Protein AF-A0NFJ3-F1 (afdb_monomer_lite)

InterPro domains:
  IPR001965 Zinc finger, PHD-type [SM00249] (7-51)
  IPR011011 Zinc finger, FYVE/PHD-type [SSF57903] (3-55)
  IPR013083 Zinc finger, RING/FYVE/PHD-type [G3DSA:3.30.40.10] (1-61)
  IPR019786 Zinc finger, PHD-type, conserved site [PS01359] (8-50)
  IPR019787 Zinc finger, PHD-finger [PF00628] (8-50)
  IPR019787 Zinc finger, PHD-finger [PS50016] (5-53)

Secondary structure (DSSP, 8-state):
------BBTTT--B-SS-PEEPTTT--EE-HHHHT--GGGGGS----HHHHHHHTTS-S-----------------TTHHHHHHHHHHHHHHHHHHHHHHT----PPP------TT------

Radius of gyration: 33.55 Å; chains: 1; bounding box: 53×60×83 Å

Sequence (122 aa):
MAPNDIICVICAAPGEEDCVLCDECREAYHPKCVGADDSVRSREWFCPKCAARSSQKETGLPTTSFPSGDNPGSSTPTHQRDMMQEIRLLFDQMKARMEKSSESPQTPQVRTRCYACEKTDA

Organism: Anopheles gambiae (NCBI:txid7165)

pLDDT: mean 70.12, std 14.9, range [39.0, 90.75]

Structure (mmCIF, N/CA/C/O backbone):
data_AF-A0NFJ3-F1
#
_entry.id   AF-A0NFJ3-F1
#
loop_
_atom_site.group_PDB
_atom_site.id
_atom_site.type_symbol
_atom_site.label_atom_id
_atom_site.label_alt_id
_atom_site.label_comp_id
_atom_site.label_asym_id
_atom_site.label_entity_id
_atom_site.label_seq_id
_atom_site.pdbx_PDB_ins_code
_atom_site.Cartn_x
_atom_site.Cartn_y
_atom_site.Cartn_z
_atom_site.occupancy
_atom_site.B_iso_or_equiv
_atom_site.auth_seq_id
_atom_site.auth_comp_id
_atom_site.auth_asym_id
_atom_site.auth_atom_id
_atom_site.pdbx_PDB_model_num
ATOM 1 N N . MET A 1 1 ? 20.032 -15.845 12.566 1.00 39.00 1 MET A N 1
ATOM 2 C CA . MET A 1 1 ? 19.019 -14.986 11.920 1.00 39.00 1 MET A CA 1
ATOM 3 C C . MET A 1 1 ? 19.478 -14.734 10.496 1.00 39.00 1 MET A C 1
ATOM 5 O O . MET A 1 1 ? 20.506 -14.091 10.343 1.00 39.00 1 MET A O 1
ATOM 9 N N . ALA A 1 2 ? 18.809 -15.292 9.485 1.00 51.75 2 ALA A N 1
ATOM 10 C CA . ALA A 1 2 ? 19.104 -14.933 8.098 1.00 51.75 2 ALA A CA 1
ATOM 11 C C . ALA A 1 2 ? 18.612 -13.493 7.845 1.00 51.75 2 ALA A C 1
ATOM 13 O O . ALA A 1 2 ? 17.534 -13.151 8.342 1.00 51.75 2 ALA A O 1
ATOM 14 N N . PRO A 1 3 ? 19.396 -12.641 7.165 1.00 55.75 3 PRO A N 1
ATOM 15 C CA . PRO A 1 3 ? 18.956 -11.303 6.798 1.00 55.75 3 PRO A CA 1
ATOM 16 C C . PRO A 1 3 ? 17.734 -11.429 5.882 1.00 55.75 3 PRO A C 1
ATOM 18 O O . PRO A 1 3 ? 17.695 -12.285 5.003 1.00 55.75 3 PRO A O 1
ATOM 21 N N . ASN A 1 4 ? 16.699 -10.630 6.136 1.00 64.44 4 ASN A N 1
ATOM 22 C CA . ASN A 1 4 ? 15.567 -10.527 5.223 1.00 64.44 4 ASN A CA 1
ATOM 23 C C . ASN A 1 4 ? 16.073 -9.845 3.952 1.00 64.44 4 ASN A C 1
ATOM 25 O O . ASN A 1 4 ? 16.115 -8.617 3.899 1.00 64.44 4 ASN A O 1
ATOM 29 N N . ASP A 1 5 ? 16.498 -10.635 2.968 1.00 72.81 5 ASP A N 1
ATOM 30 C CA . ASP A 1 5 ? 16.880 -10.120 1.661 1.00 72.81 5 ASP A CA 1
ATOM 31 C C . ASP A 1 5 ? 15.649 -9.455 1.043 1.00 72.81 5 ASP A C 1
ATOM 33 O O . ASP A 1 5 ? 14.636 -10.091 0.742 1.00 72.81 5 ASP A O 1
ATOM 37 N N . ILE A 1 6 ? 15.708 -8.132 0.923 1.00 81.69 6 ILE A N 1
ATOM 38 C CA . ILE A 1 6 ? 14.658 -7.329 0.310 1.00 81.69 6 ILE A CA 1
ATOM 39 C C . ILE A 1 6 ? 14.735 -7.588 -1.198 1.00 81.69 6 ILE A C 1
ATOM 41 O O . ILE A 1 6 ? 15.541 -6.981 -1.895 1.00 81.69 6 ILE A O 1
ATOM 45 N N . ILE A 1 7 ? 13.934 -8.528 -1.700 1.00 86.94 7 ILE A N 1
ATOM 46 C CA . ILE A 1 7 ? 13.957 -8.956 -3.106 1.00 86.94 7 ILE A CA 1
ATOM 47 C C . ILE A 1 7 ? 12.920 -8.174 -3.907 1.00 86.94 7 ILE A C 1
ATOM 49 O O . ILE A 1 7 ? 11.736 -8.154 -3.566 1.00 86.94 7 ILE A O 1
ATOM 53 N N . CYS A 1 8 ? 13.351 -7.566 -5.012 1.00 88.25 8 CYS A N 1
ATOM 54 C CA . CYS A 1 8 ? 12.442 -6.892 -5.927 1.00 88.25 8 CYS A CA 1
ATOM 55 C C . CYS A 1 8 ? 11.509 -7.908 -6.594 1.00 88.25 8 CYS A C 1
ATOM 57 O O . CYS A 1 8 ? 11.964 -8.804 -7.303 1.00 88.25 8 CYS A O 1
ATOM 59 N N . VAL A 1 9 ? 10.195 -7.735 -6.456 1.00 88.31 9 VAL A N 1
ATOM 60 C CA . VAL A 1 9 ? 9.217 -8.689 -7.014 1.00 88.31 9 VAL A CA 1
ATOM 61 C C . VAL A 1 9 ? 9.117 -8.660 -8.547 1.00 88.31 9 VAL A C 1
ATOM 63 O O . VAL A 1 9 ? 8.501 -9.545 -9.133 1.00 88.31 9 VAL A O 1
ATOM 66 N N . ILE A 1 10 ? 9.700 -7.652 -9.210 1.00 87.44 10 ILE A N 1
ATOM 67 C CA . ILE A 1 10 ? 9.676 -7.519 -10.678 1.00 87.44 10 ILE A CA 1
ATOM 68 C C . ILE A 1 10 ? 10.852 -8.255 -11.323 1.00 87.44 10 ILE A C 1
ATOM 70 O O . ILE A 1 10 ? 10.659 -8.980 -12.293 1.00 87.44 10 ILE A O 1
ATOM 74 N N . CYS A 1 11 ? 12.068 -8.070 -10.804 1.00 89.19 11 CYS A N 1
ATOM 75 C CA . CYS A 1 11 ? 13.272 -8.687 -11.368 1.00 89.19 11 CYS A CA 1
ATOM 76 C C . CYS A 1 11 ? 13.791 -9.887 -10.565 1.00 89.19 11 CYS A C 1
ATOM 78 O O . CYS A 1 11 ? 14.768 -10.499 -10.984 1.00 89.19 11 CYS A O 1
ATOM 80 N N . ALA A 1 12 ? 13.168 -10.209 -9.426 1.00 86.81 12 ALA A N 1
ATOM 81 C CA . ALA A 1 12 ? 13.584 -11.258 -8.491 1.00 86.81 12 ALA A CA 1
ATOM 82 C C . ALA A 1 12 ? 15.047 -11.142 -8.017 1.00 86.81 12 ALA A C 1
ATOM 84 O O . ALA A 1 12 ? 15.618 -12.107 -7.513 1.00 86.81 12 ALA A O 1
ATOM 85 N N . ALA A 1 13 ? 15.650 -9.960 -8.164 1.00 82.56 13 ALA A N 1
ATOM 86 C CA . ALA A 1 13 ? 16.995 -9.671 -7.697 1.00 82.56 13 ALA A CA 1
ATOM 87 C C . ALA A 1 13 ? 16.942 -9.054 -6.290 1.00 82.56 13 ALA A C 1
ATOM 89 O O . ALA A 1 13 ? 16.009 -8.289 -6.000 1.00 82.56 13 ALA A O 1
ATOM 90 N N . PRO A 1 14 ? 17.917 -9.366 -5.419 1.00 80.38 14 PRO A N 1
ATOM 91 C CA . PRO A 1 14 ? 18.066 -8.677 -4.145 1.00 80.38 14 PRO A CA 1
ATOM 92 C C . PRO A 1 14 ? 18.289 -7.179 -4.385 1.00 80.38 14 PRO A C 1
ATOM 94 O O . PRO A 1 14 ? 18.935 -6.779 -5.353 1.00 80.38 14 PRO A O 1
ATOM 97 N N . GLY A 1 15 ? 17.704 -6.354 -3.521 1.00 68.12 15 GLY A N 1
ATOM 98 C CA . GLY A 1 15 ? 17.869 -4.910 -3.548 1.00 68.12 15 GLY A CA 1
ATOM 99 C C . GLY A 1 15 ? 19.283 -4.539 -3.146 1.00 68.12 15 GLY A C 1
ATOM 100 O O . GLY A 1 15 ? 19.641 -4.702 -1.985 1.00 68.12 15 GLY A O 1
ATOM 101 N N . GLU A 1 16 ? 20.071 -4.051 -4.101 1.00 65.00 16 GLU A N 1
ATOM 102 C CA . GLU A 1 16 ? 21.477 -3.726 -3.850 1.00 65.00 16 GLU A CA 1
ATOM 103 C C . GLU A 1 16 ? 21.642 -2.492 -2.951 1.00 65.00 16 GLU A C 1
ATOM 105 O O . GLU A 1 16 ? 22.602 -2.469 -2.196 1.00 65.00 16 GLU A O 1
ATOM 110 N N . GLU A 1 17 ? 20.704 -1.525 -2.947 1.00 65.19 17 GLU A N 1
ATOM 111 C CA . GLU A 1 17 ? 20.729 -0.389 -1.992 1.00 65.19 17 GLU A CA 1
ATOM 112 C C . GLU A 1 17 ? 19.462 0.500 -1.977 1.00 65.19 17 GLU A C 1
ATOM 114 O O . GLU A 1 17 ? 19.234 1.214 -1.006 1.00 65.19 17 GLU A O 1
ATOM 119 N N . ASP A 1 18 ? 18.584 0.432 -2.990 1.00 76.19 18 ASP A N 1
ATOM 120 C CA . ASP A 1 18 ? 17.531 1.451 -3.189 1.00 76.19 18 ASP A CA 1
ATOM 121 C C . ASP A 1 18 ? 16.122 0.904 -3.482 1.00 76.19 18 ASP A C 1
ATOM 123 O O . ASP A 1 18 ? 15.341 1.504 -4.220 1.00 76.19 18 ASP A O 1
ATOM 127 N N . CYS A 1 19 ? 15.754 -0.248 -2.920 1.00 85.56 19 CYS A N 1
ATOM 128 C CA . CYS A 1 19 ? 14.380 -0.742 -3.042 1.00 85.56 19 CYS A CA 1
ATOM 129 C C . CYS A 1 19 ? 13.391 0.129 -2.253 1.00 85.56 19 CYS A C 1
ATOM 131 O O . CYS A 1 19 ? 13.591 0.408 -1.072 1.00 85.56 19 CYS A O 1
ATOM 133 N N . VAL A 1 20 ? 12.273 0.483 -2.885 1.00 87.38 20 VAL A N 1
ATOM 134 C CA . VAL A 1 20 ? 11.123 1.109 -2.226 1.00 87.38 20 VAL A CA 1
ATOM 135 C C . VAL A 1 20 ? 10.129 0.033 -1.799 1.00 87.38 20 VAL A C 1
ATOM 137 O O . VAL A 1 20 ? 9.871 -0.924 -2.536 1.00 87.38 20 VAL A O 1
ATOM 140 N N . LEU A 1 21 ? 9.590 0.174 -0.589 1.00 88.81 21 LEU A N 1
ATOM 141 C CA . LEU A 1 21 ? 8.572 -0.720 -0.044 1.00 88.81 21 LEU A CA 1
ATOM 142 C C . LEU A 1 21 ? 7.198 -0.087 -0.210 1.00 88.81 21 LEU A C 1
ATOM 144 O O . LEU A 1 21 ? 7.030 1.105 0.021 1.00 88.81 21 LEU A O 1
ATOM 148 N N . CYS A 1 22 ? 6.208 -0.892 -0.579 1.00 90.00 22 CYS A N 1
ATOM 149 C CA . CYS A 1 22 ? 4.828 -0.427 -0.592 1.00 90.00 22 CYS A CA 1
ATOM 150 C C . CYS A 1 22 ? 4.243 -0.382 0.828 1.00 90.00 22 CYS A C 1
ATOM 152 O O . CYS A 1 22 ? 4.319 -1.375 1.550 1.00 90.00 22 CYS A O 1
ATOM 154 N N . ASP A 1 23 ? 3.573 0.712 1.195 1.00 89.88 23 ASP A N 1
ATOM 155 C CA . ASP A 1 23 ? 2.942 0.865 2.516 1.00 89.88 23 ASP A CA 1
ATOM 156 C C . ASP A 1 23 ? 1.769 -0.107 2.771 1.00 89.88 23 ASP A C 1
ATOM 158 O O . ASP A 1 23 ? 1.472 -0.443 3.917 1.00 89.88 23 ASP A O 1
ATOM 162 N N . GLU A 1 24 ? 1.120 -0.612 1.716 1.00 89.31 24 GLU A N 1
ATOM 163 C CA . GLU A 1 24 ? -0.026 -1.527 1.827 1.00 89.31 24 GLU A CA 1
ATOM 164 C C . GLU A 1 24 ? 0.405 -3.002 1.856 1.00 89.31 24 GLU A C 1
ATOM 166 O O . GLU A 1 24 ? 0.057 -3.735 2.780 1.00 89.31 24 GLU A O 1
ATOM 171 N N . CYS A 1 25 ? 1.164 -3.459 0.851 1.00 90.75 25 CYS A N 1
ATOM 172 C CA . CYS A 1 25 ? 1.546 -4.872 0.729 1.00 90.75 25 CYS A CA 1
ATOM 173 C C . CYS A 1 25 ? 2.944 -5.200 1.267 1.00 90.75 25 CYS A C 1
ATOM 175 O O . CYS A 1 25 ? 3.290 -6.377 1.345 1.00 90.75 25 CYS A O 1
ATOM 177 N N . ARG A 1 26 ? 3.749 -4.190 1.634 1.00 88.25 26 ARG A N 1
ATOM 178 C CA . ARG A 1 26 ? 5.132 -4.331 2.135 1.00 88.25 26 ARG A CA 1
ATOM 179 C C . ARG A 1 26 ? 6.086 -5.081 1.199 1.00 88.25 26 ARG A C 1
ATOM 181 O O . ARG A 1 26 ? 7.153 -5.515 1.621 1.00 88.25 26 ARG A O 1
ATOM 188 N N . GLU A 1 27 ? 5.723 -5.213 -0.072 1.00 89.94 27 GLU A N 1
ATOM 189 C CA . GLU A 1 27 ? 6.588 -5.775 -1.107 1.00 89.94 27 GLU A CA 1
ATOM 190 C C . GLU A 1 27 ? 7.641 -4.754 -1.549 1.00 89.94 27 GLU A C 1
ATOM 192 O O . GLU A 1 27 ? 7.391 -3.544 -1.540 1.00 89.94 27 GLU A O 1
ATOM 197 N N . ALA A 1 28 ? 8.795 -5.261 -1.981 1.00 89.38 28 ALA A N 1
ATOM 198 C CA . ALA A 1 28 ? 9.919 -4.455 -2.421 1.00 89.38 28 ALA A CA 1
ATOM 199 C C . ALA A 1 28 ? 9.996 -4.321 -3.937 1.00 89.38 28 ALA A C 1
ATOM 201 O O . ALA A 1 28 ? 9.786 -5.279 -4.688 1.00 89.38 28 ALA A O 1
ATOM 20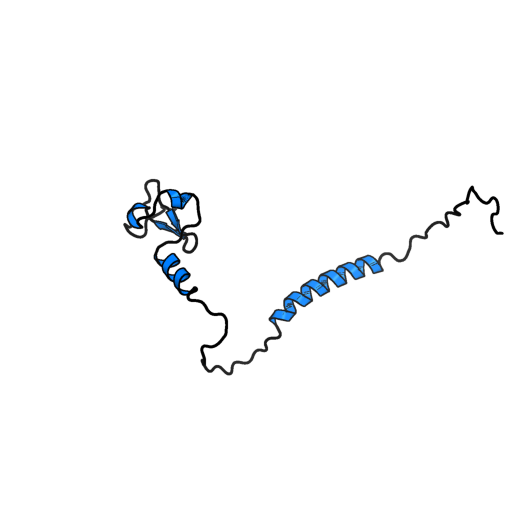2 N N . TYR A 1 29 ? 10.345 -3.119 -4.377 1.00 89.56 29 TYR A N 1
ATOM 203 C CA . TYR A 1 29 ? 10.419 -2.764 -5.781 1.00 89.56 29 TYR A CA 1
ATOM 204 C C . TYR A 1 29 ? 11.617 -1.858 -6.030 1.00 89.56 29 TYR A C 1
ATOM 206 O O . TYR A 1 29 ? 11.841 -0.895 -5.303 1.00 89.56 29 TYR A O 1
ATOM 214 N N . HIS A 1 30 ? 12.360 -2.107 -7.105 1.00 89.38 30 HIS A N 1
ATOM 215 C CA . HIS A 1 30 ? 13.326 -1.119 -7.570 1.00 89.38 30 HIS A CA 1
ATOM 216 C C . HIS A 1 30 ? 12.589 0.079 -8.182 1.00 89.38 30 HIS A C 1
ATOM 218 O O . HIS A 1 30 ? 11.723 -0.148 -9.032 1.00 89.38 30 HIS A O 1
ATOM 224 N N . PRO A 1 31 ? 12.984 1.329 -7.877 1.00 86.50 31 PRO A N 1
ATOM 225 C CA . PRO A 1 31 ? 12.423 2.534 -8.485 1.00 86.50 31 PRO A CA 1
ATOM 226 C C . PRO A 1 31 ? 1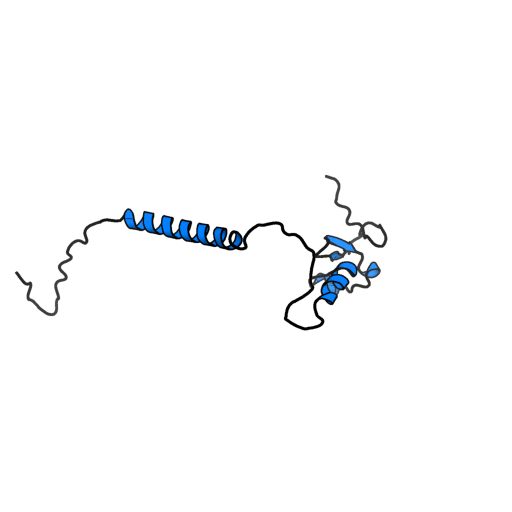2.422 2.455 -10.015 1.00 86.50 31 PRO A C 1
ATOM 228 O O . PRO A 1 31 ? 11.414 2.725 -10.659 1.00 86.50 31 PRO A O 1
ATOM 231 N N . LYS A 1 32 ? 13.505 1.924 -10.599 1.00 86.00 32 LYS A N 1
ATOM 232 C CA . LYS A 1 32 ? 13.633 1.676 -12.045 1.00 86.00 32 LYS A CA 1
ATOM 233 C C . LYS A 1 32 ? 12.642 0.641 -12.586 1.00 86.00 32 LYS A C 1
ATOM 235 O O . LYS A 1 32 ? 12.201 0.765 -13.721 1.00 86.00 32 LYS A O 1
ATOM 240 N N . CYS A 1 33 ? 12.296 -0.380 -11.801 1.00 88.00 33 CYS A N 1
ATOM 241 C CA . CYS A 1 33 ? 11.354 -1.420 -12.220 1.00 88.00 33 CYS A CA 1
ATOM 242 C C . CYS A 1 33 ? 9.899 -0.936 -12.193 1.00 88.00 33 CYS A C 1
ATOM 244 O O . CYS A 1 33 ? 9.092 -1.421 -12.979 1.00 88.00 33 CYS A O 1
ATOM 246 N N . VAL A 1 34 ? 9.562 -0.004 -11.297 1.00 86.88 34 VAL A N 1
ATOM 247 C CA . VAL A 1 34 ? 8.209 0.574 -11.188 1.00 86.88 34 VAL A CA 1
ATOM 248 C C . VAL A 1 34 ? 8.069 1.949 -11.844 1.00 86.88 34 VAL A C 1
ATOM 250 O O . VAL A 1 34 ? 6.970 2.493 -11.854 1.00 86.88 34 VAL A O 1
ATOM 253 N N . GLY A 1 35 ? 9.152 2.512 -12.390 1.00 84.94 35 GLY A N 1
ATOM 254 C CA . GLY A 1 35 ? 9.168 3.876 -12.925 1.00 84.94 35 GLY A CA 1
ATOM 255 C C . GLY A 1 35 ? 8.903 4.939 -11.855 1.00 84.94 35 GLY A C 1
ATOM 256 O O . GLY A 1 35 ? 8.273 5.949 -12.144 1.00 84.94 35 GLY A O 1
ATOM 257 N N . ALA A 1 36 ? 9.309 4.679 -10.611 1.00 80.50 36 ALA A N 1
ATOM 258 C CA . ALA A 1 36 ? 9.158 5.610 -9.502 1.00 80.50 36 ALA A CA 1
ATOM 259 C C . ALA A 1 36 ? 10.365 6.552 -9.418 1.00 80.50 36 ALA A C 1
ATOM 261 O O . ALA A 1 36 ? 11.510 6.113 -9.532 1.00 80.50 36 ALA A O 1
ATOM 262 N N . ASP A 1 37 ? 10.092 7.830 -9.166 1.00 78.25 37 ASP A N 1
ATOM 263 C CA . ASP A 1 37 ? 11.114 8.849 -8.924 1.00 78.25 37 ASP A CA 1
ATOM 264 C C . ASP A 1 37 ? 11.609 8.814 -7.470 1.00 78.25 37 ASP A C 1
ATOM 266 O O . ASP A 1 37 ? 10.883 8.405 -6.563 1.00 78.25 37 ASP A O 1
ATOM 270 N N . ASP A 1 38 ? 12.809 9.341 -7.208 1.00 72.94 38 ASP A N 1
ATOM 271 C CA . ASP A 1 38 ? 13.405 9.393 -5.861 1.00 72.94 38 ASP A CA 1
ATOM 272 C C . ASP A 1 38 ? 12.549 10.146 -4.823 1.00 72.94 38 ASP A C 1
ATOM 274 O O . ASP A 1 38 ? 12.667 9.897 -3.619 1.00 72.94 38 ASP A O 1
ATOM 278 N N . SER A 1 39 ? 11.636 11.018 -5.271 1.00 72.25 39 SER A N 1
ATOM 279 C CA . SER A 1 39 ? 10.657 11.717 -4.423 1.00 72.25 39 SER A CA 1
ATOM 280 C C . SER A 1 39 ? 9.674 10.782 -3.711 1.00 72.25 39 SER A C 1
ATOM 282 O O . SER A 1 39 ? 9.002 11.203 -2.769 1.00 72.25 39 SER A O 1
ATOM 284 N N . VAL A 1 40 ? 9.591 9.517 -4.127 1.00 75.19 40 VAL A N 1
ATOM 285 C CA . VAL A 1 40 ? 8.809 8.482 -3.447 1.00 75.19 40 VAL A CA 1
ATOM 286 C C . VAL A 1 40 ? 9.297 8.225 -2.024 1.00 75.19 40 VAL A C 1
ATOM 288 O O . VAL A 1 40 ? 8.476 7.939 -1.166 1.00 75.19 40 VAL A O 1
ATOM 291 N N . ARG A 1 41 ? 10.586 8.413 -1.716 1.00 70.81 41 ARG A N 1
ATOM 292 C CA . ARG A 1 41 ? 11.095 8.203 -0.346 1.00 70.81 41 ARG A CA 1
ATOM 293 C C . ARG A 1 41 ? 10.600 9.247 0.664 1.00 70.81 41 ARG A C 1
ATOM 295 O O . ARG A 1 41 ? 10.741 9.045 1.865 1.00 70.81 41 ARG A O 1
ATOM 302 N N . SER A 1 42 ? 10.056 10.373 0.199 1.00 75.38 42 SER A N 1
ATOM 303 C CA . SER A 1 42 ? 9.591 11.473 1.056 1.00 75.38 42 SER A CA 1
ATOM 304 C C . SER A 1 42 ? 8.105 11.395 1.411 1.00 75.38 42 SER A C 1
ATOM 306 O O . SER A 1 42 ? 7.628 12.234 2.173 1.00 75.38 42 SER A O 1
ATOM 308 N N . ARG A 1 43 ? 7.358 10.439 0.846 1.00 82.06 43 ARG A N 1
ATOM 309 C CA . ARG A 1 43 ? 5.914 10.297 1.055 1.00 82.06 43 ARG A CA 1
ATOM 310 C C . ARG A 1 43 ? 5.489 8.832 1.046 1.00 82.06 43 ARG A C 1
ATOM 312 O O . ARG A 1 43 ? 6.263 7.958 0.685 1.00 82.06 43 ARG A O 1
ATOM 319 N N . GLU A 1 44 ? 4.232 8.599 1.387 1.00 87.75 44 GLU A N 1
ATOM 320 C CA . GLU A 1 44 ? 3.583 7.297 1.239 1.00 87.75 44 GLU A CA 1
ATOM 321 C C . GLU A 1 44 ? 3.629 6.848 -0.227 1.00 87.75 44 GLU A C 1
ATOM 323 O O . GLU A 1 44 ? 3.324 7.626 -1.148 1.00 87.75 44 GLU A O 1
ATOM 328 N N . TRP A 1 45 ? 4.005 5.591 -0.451 1.00 89.06 45 TRP A N 1
ATOM 329 C CA . TRP A 1 45 ? 4.084 5.029 -1.790 1.00 89.06 45 TRP A CA 1
ATOM 330 C C . TRP A 1 45 ? 3.381 3.689 -1.908 1.00 89.06 45 TRP A C 1
ATOM 332 O O . TRP A 1 45 ? 3.556 2.745 -1.134 1.00 89.06 45 TRP A O 1
ATOM 342 N N . PHE A 1 46 ? 2.591 3.602 -2.971 1.00 90.44 46 PHE A N 1
ATOM 343 C CA . PHE A 1 46 ? 1.793 2.442 -3.300 1.00 90.44 46 PHE A CA 1
ATOM 344 C C . PHE A 1 46 ? 2.298 1.849 -4.607 1.00 90.44 46 PHE A C 1
ATOM 346 O O . PHE A 1 46 ? 2.472 2.563 -5.598 1.00 90.44 46 PHE A O 1
ATOM 353 N N . CYS A 1 47 ? 2.505 0.532 -4.629 1.00 89.94 47 CYS A N 1
ATOM 354 C CA . CYS A 1 47 ? 2.870 -0.155 -5.859 1.00 89.94 47 CYS A CA 1
ATOM 355 C C . CYS A 1 47 ? 1.732 -0.039 -6.895 1.00 89.94 47 CYS A C 1
ATOM 357 O O . CYS A 1 47 ? 0.579 0.201 -6.521 1.00 89.94 47 CYS A O 1
ATOM 359 N N . PRO A 1 48 ? 1.992 -0.268 -8.195 1.00 86.56 48 PRO A N 1
ATOM 360 C CA . PRO A 1 48 ? 0.976 -0.126 -9.243 1.00 86.56 48 PRO A CA 1
ATOM 361 C C . PRO A 1 48 ? -0.296 -0.949 -8.989 1.00 86.56 48 PRO A C 1
ATOM 363 O O . PRO A 1 48 ? -1.395 -0.522 -9.333 1.00 86.56 48 PRO A O 1
ATOM 366 N N . LYS A 1 49 ? -0.164 -2.113 -8.334 1.00 88.88 49 LYS A N 1
ATOM 367 C CA . LYS A 1 49 ? -1.300 -2.968 -7.953 1.00 88.88 49 LYS A CA 1
ATOM 368 C C . LYS A 1 49 ? -2.165 -2.321 -6.867 1.00 88.88 49 LYS A C 1
ATOM 370 O O . LYS A 1 49 ? -3.386 -2.404 -6.938 1.00 88.88 49 LYS A O 1
ATOM 375 N N . CYS A 1 50 ? -1.529 -1.720 -5.866 1.00 90.31 50 CYS A N 1
ATOM 376 C CA . CYS A 1 50 ? -2.166 -1.013 -4.756 1.00 90.31 50 CYS A CA 1
ATOM 377 C C . CYS A 1 50 ? -2.814 0.2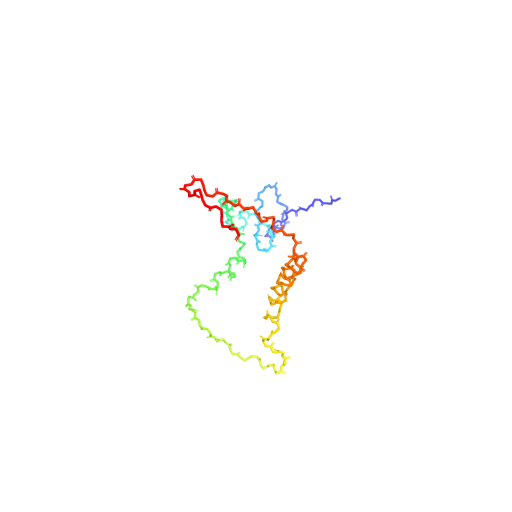94 -5.228 1.00 90.31 50 CYS A C 1
ATOM 379 O O . CYS A 1 50 ? -4.000 0.521 -5.002 1.00 90.31 50 CYS A O 1
ATOM 381 N N . ALA A 1 51 ? -2.076 1.097 -5.999 1.00 86.94 51 ALA A N 1
ATOM 382 C CA . ALA A 1 51 ? -2.574 2.341 -6.579 1.00 86.94 51 ALA A CA 1
ATOM 383 C C . ALA A 1 51 ? -3.807 2.108 -7.475 1.00 86.94 51 ALA A C 1
ATOM 385 O O . ALA A 1 51 ? -4.807 2.815 -7.353 1.00 86.94 51 ALA A O 1
ATOM 386 N N . ALA A 1 52 ? -3.788 1.057 -8.307 1.00 85.81 52 ALA A N 1
ATOM 387 C CA . ALA A 1 52 ? -4.920 0.699 -9.161 1.00 85.81 52 ALA A CA 1
ATOM 388 C C . ALA A 1 52 ? -6.167 0.232 -8.391 1.00 85.81 52 ALA A C 1
ATOM 390 O O . ALA A 1 52 ? -7.257 0.272 -8.958 1.00 85.81 52 ALA A O 1
ATOM 391 N N . ARG A 1 53 ? -6.039 -0.221 -7.134 1.00 81.81 53 ARG A N 1
ATOM 392 C CA . ARG A 1 53 ? -7.187 -0.532 -6.262 1.00 81.81 53 ARG A CA 1
ATOM 393 C C . ARG A 1 53 ? -7.775 0.729 -5.637 1.00 81.81 53 ARG A C 1
ATOM 395 O O . ARG A 1 53 ? -8.996 0.838 -5.543 1.00 81.81 53 ARG A O 1
ATOM 402 N N . SER A 1 54 ? -6.925 1.679 -5.252 1.00 70.56 54 SER A N 1
ATOM 403 C CA . SER A 1 54 ? -7.353 2.937 -4.632 1.00 70.56 54 SER A CA 1
ATOM 404 C C . SER A 1 54 ? -8.099 3.852 -5.607 1.00 70.56 54 SER A C 1
ATOM 406 O O . SER A 1 54 ? -9.162 4.356 -5.254 1.00 70.56 54 SER A O 1
ATOM 408 N N . SER A 1 55 ? -7.652 3.962 -6.866 1.00 64.62 55 SER A N 1
ATOM 409 C CA . SER A 1 55 ? -8.310 4.823 -7.870 1.00 64.62 55 SER A CA 1
ATOM 410 C C . SER A 1 55 ? -9.720 4.385 -8.296 1.00 64.62 55 SER A C 1
ATOM 412 O O . SER A 1 55 ? -10.380 5.104 -9.040 1.00 64.62 55 SER A O 1
ATOM 414 N N . GLN A 1 56 ? -10.226 3.230 -7.848 1.00 58.28 56 GLN A N 1
ATOM 415 C CA . GLN A 1 56 ? -11.573 2.759 -8.224 1.00 58.28 56 GLN A CA 1
ATOM 416 C C . GLN A 1 56 ? -12.669 3.204 -7.251 1.00 58.28 56 GLN A C 1
ATOM 418 O O . GLN A 1 56 ? -13.816 2.779 -7.381 1.00 58.28 56 GLN A O 1
ATOM 423 N N . LYS A 1 57 ? -12.344 4.043 -6.260 1.00 53.56 57 LYS A N 1
ATOM 424 C CA . LYS A 1 57 ? -13.311 4.509 -5.252 1.00 53.56 57 LYS A CA 1
ATOM 425 C C . LYS A 1 57 ? -13.745 5.964 -5.402 1.00 53.56 57 LYS A C 1
ATOM 427 O O . LYS A 1 57 ? -14.605 6.409 -4.649 1.00 53.56 57 LYS A O 1
ATOM 432 N N . GLU A 1 58 ? -13.235 6.677 -6.399 1.00 57.56 58 GLU A N 1
ATOM 433 C CA . GLU A 1 58 ? -13.476 8.113 -6.570 1.00 57.56 58 GLU A CA 1
ATOM 434 C C . GLU A 1 58 ? -13.984 8.471 -7.972 1.00 57.56 58 GLU A C 1
ATOM 436 O O . GLU A 1 58 ? -13.541 9.416 -8.610 1.00 57.56 58 GLU A O 1
ATOM 441 N N . THR A 1 59 ? -14.987 7.734 -8.451 1.00 48.09 59 THR A N 1
ATOM 442 C CA . THR A 1 59 ? -16.009 8.344 -9.315 1.00 48.09 59 THR A CA 1
ATOM 443 C C . THR A 1 59 ? -17.192 8.656 -8.409 1.00 48.09 59 THR A C 1
ATOM 445 O O . THR A 1 59 ? -17.790 7.753 -7.829 1.00 48.09 59 THR A O 1
ATOM 448 N N . GLY A 1 60 ? -17.436 9.944 -8.176 1.00 54.28 60 GLY A N 1
ATOM 449 C CA . GLY A 1 60 ? -18.338 10.410 -7.130 1.00 54.28 60 GLY A CA 1
ATOM 450 C C . GLY A 1 60 ? -19.773 9.893 -7.254 1.00 54.28 60 GLY A C 1
ATOM 451 O O . GLY A 1 60 ? -20.380 9.995 -8.312 1.00 54.28 60 GLY A O 1
ATOM 452 N N . LEU A 1 61 ? -20.319 9.408 -6.138 1.00 50.28 61 LEU A N 1
ATOM 453 C CA . LEU A 1 61 ? -21.593 9.845 -5.552 1.00 50.28 61 LEU A CA 1
ATOM 454 C C . LEU A 1 61 ? -21.761 9.182 -4.165 1.00 50.28 61 LEU A C 1
ATOM 456 O O . LEU A 1 61 ? -21.445 8.000 -4.016 1.00 50.28 61 LEU A O 1
ATOM 460 N N . PRO A 1 62 ? -22.283 9.889 -3.145 1.00 64.31 62 PRO A N 1
ATOM 461 C CA . PRO A 1 62 ? -22.863 9.239 -1.979 1.00 64.31 62 PRO A CA 1
ATOM 462 C C . PRO A 1 62 ? -24.208 8.614 -2.379 1.00 64.31 62 PRO A C 1
ATOM 464 O O . PRO A 1 62 ? -24.901 9.169 -3.230 1.00 64.31 62 PRO A O 1
ATOM 467 N N . THR A 1 63 ? -24.614 7.548 -1.682 1.00 43.56 63 THR A N 1
ATOM 468 C CA . THR A 1 63 ? -25.965 6.929 -1.674 1.00 43.56 63 THR A CA 1
ATOM 469 C C . THR A 1 63 ? -26.047 5.557 -2.349 1.00 43.56 63 THR A C 1
ATOM 471 O O . THR A 1 63 ? -26.128 5.427 -3.560 1.00 43.56 63 THR A O 1
ATOM 474 N N . THR A 1 64 ? -26.042 4.553 -1.467 1.00 65.19 64 THR A N 1
ATOM 475 C CA . THR A 1 64 ? -26.847 3.319 -1.435 1.00 65.19 64 THR A CA 1
ATOM 476 C C . THR A 1 64 ? -27.084 2.503 -2.709 1.00 65.19 64 THR A C 1
ATOM 478 O O . THR A 1 64 ? -27.558 3.002 -3.720 1.00 65.19 64 THR A O 1
ATOM 481 N N . SER A 1 65 ? -27.002 1.186 -2.492 1.00 65.62 65 SER A N 1
ATOM 482 C CA . SER A 1 65 ? -27.555 0.060 -3.258 1.00 65.62 65 SER A CA 1
ATOM 483 C C . SER A 1 65 ? -26.656 -0.574 -4.325 1.00 65.62 65 SER A C 1
ATOM 485 O O . SER A 1 65 ? -26.534 -0.099 -5.444 1.00 65.62 65 SER A O 1
ATOM 487 N N . PHE A 1 66 ? -26.125 -1.751 -3.972 1.00 48.16 66 PHE A N 1
ATOM 488 C CA . PHE A 1 66 ? -26.231 -2.925 -4.837 1.00 48.16 66 PHE A CA 1
ATOM 489 C C . PHE A 1 66 ? -26.885 -4.080 -4.059 1.00 48.16 66 PHE A C 1
ATOM 491 O O . PHE A 1 66 ? -26.746 -4.130 -2.832 1.00 48.16 66 PHE A O 1
ATOM 498 N N . PRO A 1 67 ? -27.650 -4.947 -4.748 1.00 58.94 67 PRO A N 1
ATOM 499 C CA . PRO A 1 67 ? -28.695 -5.777 -4.170 1.00 58.94 67 PRO A CA 1
ATOM 500 C C . PRO A 1 67 ? -28.304 -7.259 -4.045 1.00 58.94 67 PRO A C 1
ATOM 502 O O . PRO A 1 67 ? -27.411 -7.750 -4.725 1.00 58.94 67 PRO A O 1
ATOM 505 N N . SER A 1 68 ? -29.056 -7.940 -3.178 1.00 54.81 68 SER A N 1
ATOM 506 C CA . SER A 1 68 ? -29.365 -9.375 -3.144 1.00 54.81 68 SER A CA 1
ATOM 507 C C . SER A 1 68 ? -28.222 -10.380 -3.310 1.00 54.81 68 SER A C 1
ATOM 509 O O . SER A 1 68 ? -27.977 -10.919 -4.386 1.00 54.81 68 SER A O 1
ATOM 511 N N . GLY A 1 69 ? -27.640 -10.753 -2.172 1.00 48.84 69 GLY A N 1
ATOM 512 C CA . GLY A 1 69 ? -27.355 -12.156 -1.890 1.00 48.84 69 GLY A CA 1
ATOM 513 C C . GLY A 1 69 ? -28.290 -12.614 -0.774 1.00 48.84 69 GLY A C 1
ATOM 514 O O . GLY A 1 69 ? -28.129 -12.189 0.368 1.00 48.84 69 GLY A O 1
ATOM 515 N N . ASP A 1 70 ? -29.291 -13.426 -1.108 1.00 55.31 70 ASP A N 1
ATOM 516 C CA . ASP A 1 70 ? -30.184 -14.065 -0.146 1.00 55.31 70 ASP A CA 1
ATOM 517 C C . ASP A 1 70 ? -29.383 -14.845 0.909 1.00 55.31 70 ASP A C 1
ATOM 519 O O . ASP A 1 70 ? -28.665 -15.800 0.612 1.00 55.31 70 ASP A O 1
ATOM 523 N N . ASN A 1 71 ? -29.515 -14.428 2.166 1.00 60.41 71 ASN A N 1
ATOM 524 C CA . ASN A 1 71 ? -29.174 -15.232 3.333 1.00 60.41 71 ASN A CA 1
ATOM 525 C C . ASN A 1 71 ? -30.137 -14.858 4.471 1.00 60.41 71 ASN A C 1
ATOM 527 O O . ASN A 1 71 ? -29.959 -13.816 5.106 1.00 60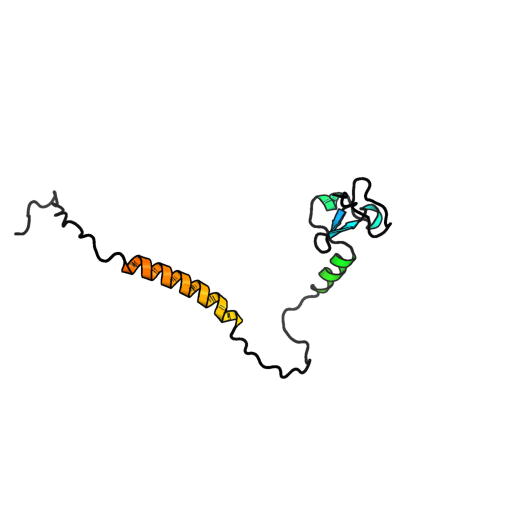.41 71 ASN A O 1
ATOM 531 N N . PRO A 1 72 ? -31.168 -15.669 4.769 1.00 56.91 72 PRO A N 1
ATOM 532 C CA . PRO A 1 72 ? -31.932 -15.521 5.996 1.00 56.91 72 PRO A CA 1
ATOM 533 C C . PRO A 1 72 ? -31.132 -16.186 7.124 1.00 56.91 72 PRO A C 1
ATOM 535 O O . PRO A 1 72 ? -31.395 -17.313 7.529 1.00 56.91 72 PRO A O 1
ATOM 538 N N . GLY A 1 73 ? -30.105 -15.478 7.595 1.00 45.47 73 GLY A N 1
ATOM 539 C CA . GLY A 1 73 ? -29.195 -15.898 8.658 1.00 45.47 73 GLY A CA 1
ATOM 540 C C . GLY A 1 73 ? -29.162 -14.865 9.775 1.00 45.47 73 GLY A C 1
ATOM 541 O O . GLY A 1 73 ? -28.202 -14.123 9.919 1.00 45.47 73 GLY A O 1
ATOM 542 N N . SER A 1 74 ? -30.274 -14.792 10.502 1.00 55.94 74 SER A N 1
ATOM 543 C CA . SER A 1 74 ? -30.475 -14.180 11.818 1.00 55.94 74 SER A CA 1
ATOM 544 C C . SER A 1 74 ? -29.199 -13.783 12.588 1.00 55.94 74 SER A C 1
ATOM 546 O O . SER A 1 74 ? -28.446 -14.650 13.026 1.00 55.94 74 SER A O 1
ATOM 548 N N . SER A 1 75 ? -28.997 -12.480 12.817 1.00 53.88 75 SER A N 1
ATOM 549 C CA . SER A 1 75 ? -28.482 -11.899 14.071 1.00 53.88 75 SER A CA 1
ATOM 550 C C . SER A 1 75 ? -28.641 -10.378 14.023 1.00 53.88 75 SER A C 1
ATOM 552 O O . SER A 1 75 ? -28.256 -9.704 13.074 1.00 53.88 75 SER A O 1
ATOM 554 N N . THR A 1 76 ? -29.304 -9.853 15.037 1.00 47.50 76 THR A N 1
ATOM 555 C CA . THR A 1 76 ? -29.793 -8.483 15.179 1.00 47.50 76 THR A CA 1
ATOM 556 C C . THR A 1 76 ? -28.680 -7.415 15.167 1.00 47.50 76 THR A C 1
ATOM 558 O O . THR A 1 76 ? -27.576 -7.658 15.655 1.00 47.50 76 THR A O 1
ATOM 561 N N . PRO A 1 77 ? -28.960 -6.177 14.705 1.00 47.09 77 PRO A N 1
ATOM 562 C CA . PRO A 1 77 ? -28.009 -5.056 14.685 1.00 47.09 77 PRO A CA 1
ATOM 563 C C . PRO A 1 77 ? -27.813 -4.406 16.072 1.00 47.09 77 PRO A C 1
ATOM 565 O O . PRO A 1 77 ? -27.571 -3.202 16.185 1.00 47.09 77 PRO A O 1
ATOM 568 N N . THR A 1 78 ? -27.942 -5.184 17.147 1.00 55.69 78 THR A N 1
ATOM 569 C CA . THR A 1 78 ? -27.949 -4.672 18.526 1.00 55.69 78 THR A CA 1
ATOM 570 C C . THR A 1 78 ? -26.610 -4.886 19.239 1.00 55.69 78 THR A C 1
ATOM 572 O O . THR A 1 78 ? -26.276 -4.113 20.129 1.00 55.69 78 THR A O 1
ATOM 575 N N . HIS A 1 79 ? -25.783 -5.849 18.810 1.00 54.50 79 HIS A N 1
ATOM 576 C CA . HIS A 1 79 ? -24.571 -6.228 19.553 1.00 54.50 79 HIS A CA 1
ATOM 577 C C . HIS A 1 79 ? -23.402 -5.230 19.429 1.00 54.50 79 HIS A C 1
ATOM 579 O O . HIS A 1 79 ? -22.599 -5.094 20.344 1.00 54.50 79 HIS A O 1
ATOM 585 N N . GLN A 1 80 ? -23.299 -4.463 18.336 1.00 49.84 80 GLN A N 1
ATOM 586 C CA . GLN A 1 80 ? -22.200 -3.490 18.196 1.00 49.84 80 GLN A CA 1
ATOM 587 C C . GLN A 1 80 ? -22.395 -2.228 19.059 1.00 49.84 80 GLN A C 1
ATOM 589 O O . GLN A 1 80 ? -21.428 -1.539 19.381 1.00 49.84 80 GLN A O 1
ATOM 594 N N . ARG A 1 81 ? -23.635 -1.922 19.470 1.00 53.12 81 ARG A N 1
ATOM 595 C CA . ARG A 1 81 ? -23.917 -0.845 20.437 1.00 53.12 81 ARG A CA 1
ATOM 596 C C . ARG A 1 81 ? -23.639 -1.255 21.884 1.00 53.12 81 ARG A C 1
ATOM 598 O O . ARG A 1 81 ? -23.453 -0.368 22.713 1.00 53.12 81 ARG A O 1
ATOM 605 N N . ASP A 1 82 ? -23.577 -2.554 22.152 1.00 58.94 82 ASP A N 1
ATOM 606 C CA . ASP A 1 82 ? -23.457 -3.124 23.493 1.00 58.94 82 ASP A CA 1
ATOM 607 C C . ASP A 1 82 ? -22.055 -2.882 24.088 1.00 58.94 82 ASP A C 1
ATOM 609 O O . ASP A 1 82 ? -21.915 -2.299 25.161 1.00 58.94 82 ASP A O 1
ATOM 613 N N . MET A 1 83 ? -20.998 -3.121 23.304 1.00 64.06 83 MET A N 1
ATOM 614 C CA . MET A 1 83 ? -19.605 -2.971 23.763 1.00 64.06 83 MET A CA 1
ATOM 615 C C . MET A 1 83 ? -19.177 -1.521 24.083 1.00 64.06 83 MET A C 1
ATOM 617 O O . MET A 1 83 ? -18.299 -1.299 24.915 1.00 64.06 83 MET A O 1
ATOM 621 N N . MET A 1 84 ? -19.790 -0.500 23.464 1.00 68.44 84 MET A N 1
ATOM 622 C CA . MET A 1 84 ? -19.523 0.908 23.824 1.00 68.44 84 MET A CA 1
ATOM 623 C C . MET A 1 84 ? -20.263 1.352 25.094 1.00 68.44 84 MET A C 1
ATOM 625 O O . MET A 1 84 ? -19.828 2.307 25.745 1.00 68.44 84 MET A O 1
ATOM 629 N N . GLN A 1 85 ? -21.383 0.707 25.437 1.00 68.06 85 GLN A N 1
ATOM 630 C CA . GLN A 1 85 ? -22.145 1.012 26.651 1.00 68.06 85 GLN A CA 1
ATOM 631 C C . GLN A 1 85 ? -21.524 0.345 27.878 1.00 68.06 85 GLN A C 1
ATOM 633 O O . GLN A 1 85 ? -21.452 0.985 28.926 1.00 68.06 85 GLN A O 1
ATOM 638 N N . GLU A 1 86 ? -20.982 -0.867 27.731 1.00 73.50 86 GLU A N 1
ATOM 639 C CA . GLU A 1 86 ? -20.277 -1.565 28.811 1.00 73.50 86 GLU A CA 1
ATOM 640 C C . GLU A 1 86 ? -19.102 -0.745 29.365 1.00 73.50 86 GLU A C 1
ATOM 642 O O . GLU A 1 86 ? -18.995 -0.563 30.578 1.00 73.50 86 GLU A O 1
ATOM 647 N N . ILE A 1 87 ? -18.267 -0.155 28.497 1.00 75.75 87 ILE A N 1
ATOM 648 C CA . ILE A 1 87 ? -17.124 0.674 28.926 1.00 75.75 87 ILE A CA 1
ATOM 649 C C . ILE A 1 87 ? -17.595 1.921 29.690 1.00 75.75 87 ILE A C 1
ATOM 651 O O . ILE A 1 87 ? -17.029 2.266 30.727 1.00 75.75 87 ILE A O 1
ATOM 655 N N . ARG A 1 88 ? -18.646 2.596 29.208 1.00 80.44 88 ARG A N 1
ATOM 656 C CA . ARG A 1 88 ? -19.211 3.779 29.882 1.00 80.44 88 ARG A CA 1
ATOM 657 C C . ARG A 1 88 ? -19.764 3.417 31.262 1.00 80.44 88 ARG A C 1
ATOM 659 O O . ARG A 1 88 ? -19.473 4.113 32.230 1.00 80.44 88 ARG A O 1
ATOM 666 N N . LEU A 1 89 ? -20.468 2.289 31.363 1.00 80.88 89 LEU A N 1
ATOM 667 C CA . LEU A 1 89 ? -21.017 1.788 32.622 1.00 80.88 89 LEU A CA 1
ATOM 668 C C . LEU A 1 89 ? -19.917 1.407 33.626 1.00 80.88 89 LEU A C 1
ATOM 670 O O . LEU A 1 89 ? -20.058 1.674 34.818 1.00 80.88 89 LEU A O 1
ATOM 674 N N . LEU A 1 90 ? -18.802 0.842 33.152 1.00 82.25 90 LEU A N 1
ATOM 675 C CA . LEU A 1 90 ? -17.610 0.571 33.963 1.00 82.25 90 LEU A CA 1
ATOM 676 C C . LEU A 1 90 ? -17.025 1.860 34.563 1.00 82.25 90 LEU A C 1
ATOM 678 O O . LEU A 1 90 ? -16.752 1.901 35.764 1.00 82.25 90 LEU A O 1
ATOM 682 N N . PHE A 1 91 ? -16.893 2.930 33.772 1.00 83.44 91 PHE A N 1
ATOM 683 C CA . PHE A 1 91 ? -16.402 4.222 34.267 1.00 83.44 91 PHE A CA 1
ATOM 684 C C . PHE A 1 91 ? -17.355 4.880 35.273 1.00 83.44 91 PHE A C 1
ATOM 686 O O . PHE A 1 91 ? -16.905 5.386 36.304 1.00 83.44 91 PHE A O 1
ATOM 693 N N . ASP A 1 92 ? -18.664 4.845 35.020 1.00 85.56 92 ASP A N 1
ATOM 694 C CA . ASP A 1 92 ? -19.655 5.409 35.941 1.00 85.56 92 ASP A CA 1
ATOM 695 C C . ASP A 1 92 ? -19.739 4.612 37.252 1.00 85.56 92 ASP A C 1
ATOM 697 O O . ASP A 1 92 ? -19.844 5.197 38.333 1.00 85.56 92 ASP A O 1
ATOM 701 N N . GLN A 1 93 ? -19.585 3.285 37.196 1.00 85.81 93 GLN A N 1
ATOM 702 C CA . GLN A 1 93 ? -19.510 2.437 38.386 1.00 85.81 93 GLN A CA 1
ATOM 703 C C . GLN A 1 93 ? -18.247 2.718 39.216 1.00 85.81 93 GLN A C 1
ATOM 705 O O . GLN A 1 93 ? -18.319 2.780 40.447 1.00 85.81 93 GLN A O 1
ATOM 710 N N . MET A 1 94 ? -17.096 2.928 38.564 1.00 82.75 94 MET A N 1
ATOM 711 C CA . MET A 1 94 ? -15.857 3.328 39.241 1.00 82.75 94 MET A CA 1
ATOM 712 C C . MET A 1 94 ? -16.007 4.691 39.933 1.00 82.75 94 MET A C 1
ATOM 714 O O . MET A 1 94 ? -15.598 4.834 41.086 1.00 82.75 94 MET A O 1
ATOM 718 N N . LYS A 1 95 ? -16.659 5.664 39.282 1.00 83.81 95 LYS A N 1
ATOM 719 C CA . LYS A 1 95 ? -16.946 6.990 39.854 1.00 83.81 95 LYS A CA 1
ATOM 720 C C . LYS A 1 95 ? -17.880 6.909 41.066 1.00 83.81 95 LYS A C 1
ATOM 722 O O . LYS A 1 95 ? -17.561 7.445 42.124 1.00 83.81 95 LYS A O 1
ATOM 727 N N . ALA A 1 96 ? -18.983 6.170 40.955 1.00 80.00 96 ALA A N 1
ATOM 728 C CA . ALA A 1 96 ? -19.952 6.017 42.040 1.00 80.00 96 ALA A CA 1
ATOM 729 C C . ALA A 1 96 ? -19.351 5.331 43.281 1.00 80.00 96 ALA A C 1
ATOM 731 O O . ALA A 1 96 ? -19.679 5.678 44.416 1.00 80.00 96 ALA A O 1
ATOM 732 N N . ARG A 1 97 ? -18.438 4.371 43.084 1.00 74.31 97 ARG A N 1
ATOM 733 C CA . ARG A 1 97 ? -17.726 3.707 44.187 1.00 74.31 97 ARG A CA 1
ATOM 734 C C . ARG A 1 97 ? -16.775 4.659 44.918 1.00 74.31 97 ARG A C 1
ATOM 736 O O . ARG A 1 97 ? -16.639 4.554 46.137 1.00 74.31 97 ARG A O 1
ATOM 743 N N . MET A 1 98 ? -16.158 5.589 44.188 1.00 72.12 98 MET A N 1
ATOM 744 C CA . MET A 1 98 ? -15.311 6.639 44.757 1.00 72.12 98 MET A CA 1
ATOM 745 C C . MET A 1 98 ? -16.138 7.613 45.616 1.00 72.12 98 MET A C 1
ATOM 747 O O . MET A 1 98 ? -15.754 7.886 46.748 1.00 72.12 98 MET A O 1
ATOM 751 N N . GLU A 1 99 ? -17.306 8.056 45.135 1.00 68.44 99 GLU A N 1
ATOM 752 C CA . GLU A 1 99 ? -18.199 8.983 45.862 1.00 68.44 99 GLU A CA 1
ATOM 753 C C . GLU A 1 99 ? -18.855 8.356 47.102 1.00 68.44 99 GLU A C 1
ATOM 755 O O . GLU A 1 99 ? -18.990 9.004 48.140 1.00 68.44 99 GLU A O 1
ATOM 760 N N . LYS A 1 100 ? -19.215 7.068 47.043 1.00 60.22 100 LYS A N 1
ATOM 761 C CA . LYS A 1 100 ? -19.852 6.357 48.167 1.00 60.22 100 LYS A CA 1
ATOM 762 C C . LYS A 1 100 ? -18.906 6.093 49.347 1.00 60.22 100 LYS A C 1
ATOM 764 O O . LYS A 1 100 ? -19.363 5.759 50.435 1.00 60.22 100 LYS A O 1
ATOM 769 N N . SER A 1 101 ? -17.598 6.242 49.139 1.00 53.88 101 SER A N 1
ATOM 770 C CA . SER A 1 101 ? -16.574 6.065 50.179 1.00 53.88 101 SER A CA 1
ATOM 771 C C . SER A 1 101 ? -16.269 7.361 50.945 1.00 53.88 101 SER A C 1
ATOM 773 O O . SER A 1 101 ? -15.512 7.333 51.911 1.00 53.88 101 SER A O 1
ATOM 775 N N . SER A 1 102 ? -16.853 8.491 50.533 1.00 52.94 102 SER A N 1
ATOM 776 C CA . SER A 1 102 ? -16.650 9.812 51.135 1.00 52.94 102 SER A CA 1
ATOM 777 C C . SER A 1 102 ? -17.923 10.352 51.794 1.00 52.94 102 SER A C 1
ATOM 779 O O . SER A 1 102 ? -18.323 11.487 51.550 1.00 52.94 102 SER A O 1
ATOM 781 N N . GLU A 1 103 ? -18.562 9.557 52.655 1.00 49.22 103 GLU A N 1
ATOM 782 C CA . GLU A 1 103 ? -19.457 10.108 53.677 1.00 49.22 103 GLU A CA 1
ATOM 783 C C . GLU A 1 103 ? -18.605 10.537 54.890 1.00 49.22 103 GLU A C 1
ATOM 785 O O . GLU A 1 103 ? -18.195 9.721 55.709 1.00 49.22 103 GLU A O 1
ATOM 790 N N . SER A 1 104 ? -18.341 11.851 54.948 1.00 49.00 104 SER A N 1
ATOM 791 C CA . SER A 1 104 ? -17.679 12.665 55.992 1.00 49.00 104 SER A CA 1
ATOM 792 C C . SER A 1 104 ? -16.159 12.514 56.212 1.00 49.00 104 SER A C 1
ATOM 794 O O . SER A 1 104 ? -15.656 11.482 56.648 1.00 49.00 104 SER A O 1
ATOM 796 N N . PRO A 1 105 ? -15.437 13.648 56.121 1.00 46.62 105 PRO A N 1
ATOM 797 C CA . PRO A 1 105 ? -15.015 14.301 57.355 1.00 46.62 105 PRO A CA 1
ATOM 798 C C . PRO A 1 105 ? -15.743 15.625 57.545 1.00 46.62 105 PRO A C 1
ATOM 800 O O . PRO A 1 105 ? -15.909 16.419 56.622 1.00 46.62 105 PRO A O 1
ATOM 803 N N . GLN A 1 106 ? -16.157 15.842 58.786 1.00 52.72 106 GLN A N 1
ATOM 804 C CA . GLN A 1 106 ? -16.787 17.055 59.270 1.00 52.72 106 GLN A CA 1
ATOM 805 C C . GLN A 1 106 ? -16.010 18.291 58.815 1.00 52.72 106 GLN A C 1
ATOM 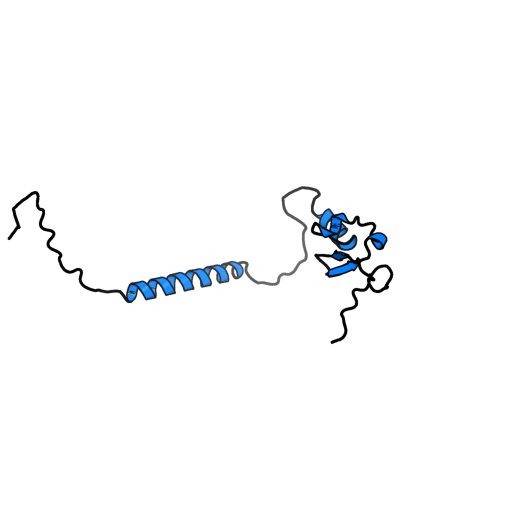807 O O . GLN A 1 106 ? -14.836 18.446 59.150 1.00 52.72 106 GLN A O 1
ATOM 812 N N . THR A 1 107 ? -16.669 19.202 58.102 1.00 49.97 107 THR A N 1
ATOM 813 C CA . THR A 1 107 ? -16.190 20.580 58.034 1.00 49.97 107 THR A CA 1
ATOM 814 C C . THR A 1 107 ? -16.133 21.089 59.474 1.00 49.97 107 THR A C 1
ATOM 816 O O . THR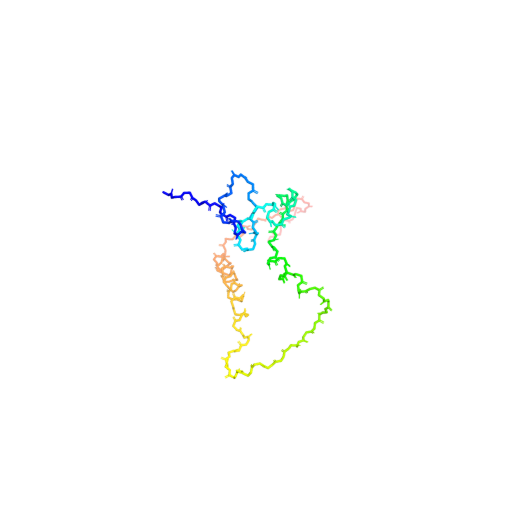 A 1 107 ? -17.189 21.144 60.118 1.00 49.97 107 THR A O 1
ATOM 819 N N . PRO A 1 108 ? -14.960 21.460 60.025 1.00 51.56 108 PRO A N 1
ATOM 820 C CA . PRO A 1 108 ? -14.965 22.240 61.242 1.00 51.56 108 PRO A CA 1
ATOM 821 C C . PRO A 1 108 ? -15.737 23.503 60.892 1.00 51.56 108 PRO A C 1
ATOM 823 O O . PRO A 1 108 ? -15.469 24.143 59.873 1.00 51.56 108 PRO A O 1
ATOM 826 N N . GLN A 1 109 ? -16.729 23.811 61.715 1.00 55.78 109 GLN A N 1
ATOM 827 C CA . GLN A 1 109 ? -17.493 25.044 61.695 1.00 55.78 109 GLN A CA 1
ATOM 828 C C . GLN A 1 109 ? -16.492 26.191 61.921 1.00 55.78 109 GLN A C 1
ATOM 830 O O . GLN A 1 109 ? -16.316 26.663 63.045 1.00 55.78 109 GLN A O 1
ATOM 835 N N . VAL A 1 110 ? -15.740 26.598 60.895 1.00 59.12 110 VAL A N 1
ATOM 836 C CA . VAL A 1 110 ? -14.872 27.767 60.983 1.00 59.12 110 VAL A CA 1
ATOM 837 C C . VAL A 1 110 ? -15.825 28.943 61.031 1.00 59.12 110 VAL A C 1
ATOM 839 O O . VAL A 1 110 ? -16.326 29.418 60.011 1.00 59.12 110 VAL A O 1
ATOM 842 N N . ARG A 1 111 ? -16.133 29.354 62.263 1.00 64.12 111 ARG A N 1
ATOM 843 C CA . ARG A 1 111 ? -16.897 30.550 62.589 1.00 64.12 111 ARG A CA 1
ATOM 844 C C . ARG A 1 111 ? -16.124 31.715 61.979 1.00 64.12 111 ARG A C 1
ATOM 846 O O . ARG A 1 111 ? -15.169 32.227 62.559 1.00 64.12 111 ARG A O 1
ATOM 853 N N . THR A 1 112 ? -16.476 32.061 60.748 1.00 65.25 112 THR A N 1
ATOM 854 C CA . THR A 1 112 ? -15.823 33.136 60.012 1.00 65.25 112 THR A CA 1
ATOM 855 C C . THR A 1 112 ? -16.270 34.431 60.671 1.00 65.25 112 THR A C 1
ATOM 857 O O . THR A 1 112 ? -17.389 34.897 60.464 1.00 65.25 112 THR A O 1
ATOM 860 N N . ARG A 1 113 ? -15.428 34.976 61.553 1.00 66.62 113 ARG A N 1
ATOM 861 C CA . ARG A 1 113 ? -15.672 36.271 62.190 1.00 66.62 113 ARG A CA 1
ATOM 862 C C . ARG A 1 113 ? -15.582 37.347 61.110 1.00 66.62 113 ARG A C 1
ATOM 864 O O . ARG A 1 113 ? -14.495 37.649 60.624 1.00 66.62 113 ARG A O 1
ATOM 871 N N . CYS A 1 114 ? -16.721 37.923 60.735 1.00 63.56 114 CYS A N 1
ATOM 872 C CA . CYS A 1 114 ? -16.754 39.088 59.861 1.00 63.56 114 CYS A CA 1
ATOM 873 C C . CYS A 1 114 ? -16.135 40.282 60.602 1.00 63.56 114 CYS A C 1
ATOM 875 O O . CYS A 1 114 ? -16.697 40.769 61.579 1.00 63.56 114 CYS A O 1
ATOM 877 N N . TYR A 1 115 ? -14.972 40.756 60.157 1.00 64.75 115 TYR A N 1
ATOM 878 C CA . TYR A 1 115 ? -14.273 41.883 60.791 1.00 64.75 115 TYR A CA 1
ATOM 879 C C . TYR A 1 115 ? -14.906 43.255 60.498 1.00 64.75 115 TYR A C 1
ATOM 881 O O . TYR A 1 115 ? -14.503 44.247 61.094 1.00 64.75 115 TYR A O 1
ATOM 889 N N . ALA A 1 116 ? -15.907 43.317 59.614 1.00 64.69 116 ALA A N 1
ATOM 890 C CA . ALA A 1 116 ? -16.666 44.535 59.331 1.00 64.69 116 ALA A CA 1
ATOM 891 C C . ALA A 1 116 ? -17.914 44.697 60.224 1.00 64.69 116 ALA A C 1
ATOM 893 O O . ALA A 1 116 ? -18.452 45.797 60.334 1.00 64.69 116 ALA A O 1
ATOM 894 N N . CYS A 1 117 ? -18.385 43.625 60.873 1.00 71.31 117 CYS A N 1
ATOM 895 C CA . CYS A 1 117 ? -19.578 43.647 61.718 1.00 71.31 117 CYS A CA 1
ATOM 896 C C . CYS A 1 117 ? -19.279 42.926 63.039 1.00 71.31 117 CYS A C 1
ATOM 898 O O . CYS A 1 117 ? -19.349 41.703 63.110 1.00 71.31 117 CYS A O 1
ATOM 900 N N . GLU A 1 118 ? -18.948 43.662 64.102 1.00 61.81 118 GLU A N 1
ATOM 901 C CA . GLU A 1 118 ? -18.668 43.105 65.438 1.00 61.81 118 GLU A CA 1
ATOM 902 C C . GLU A 1 118 ? -19.935 42.613 66.168 1.00 61.81 118 GLU A C 1
ATOM 904 O O . GLU A 1 118 ? -20.265 43.063 67.264 1.00 61.81 118 GLU A O 1
ATOM 909 N N . LYS A 1 119 ? -20.682 41.682 65.570 1.00 63.75 119 LYS A N 1
ATOM 910 C CA . LYS A 1 119 ? -21.784 40.981 66.238 1.00 63.75 119 LYS A CA 1
ATOM 911 C C . LYS A 1 119 ? -21.670 39.491 65.937 1.00 63.75 119 LYS A C 1
ATOM 913 O O . LYS A 1 119 ? -21.945 39.047 64.829 1.00 63.75 119 LYS A O 1
ATOM 918 N N . THR A 1 120 ? -21.216 38.723 66.920 1.00 58.00 120 THR A N 1
ATOM 919 C CA . THR A 1 120 ? -21.389 37.268 66.940 1.00 58.00 120 THR A CA 1
ATOM 920 C C . THR A 1 120 ? -22.778 36.976 67.492 1.00 58.00 120 THR A C 1
ATOM 922 O O . THR A 1 120 ? -23.044 37.333 68.637 1.00 58.00 120 THR A O 1
ATOM 925 N N . ASP A 1 121 ? -23.639 36.358 66.685 1.00 59.53 121 ASP A N 1
ATOM 926 C CA . ASP A 1 121 ? -24.944 35.849 67.124 1.00 59.53 121 ASP A CA 1
ATOM 927 C C . ASP A 1 121 ? -24.741 34.738 68.173 1.00 59.53 121 ASP A C 1
ATOM 929 O O . ASP A 1 121 ? -23.807 33.928 68.044 1.00 59.53 121 ASP A O 1
ATOM 933 N N . ALA A 1 122 ? -25.540 34.790 69.239 1.00 43.97 122 ALA A N 1
ATOM 934 C CA . ALA A 1 122 ? -25.500 33.913 70.409 1.00 43.97 122 ALA A CA 1
ATOM 935 C C . ALA A 1 122 ? -26.429 32.712 70.225 1.00 43.97 122 ALA A C 1
ATOM 937 O O . ALA A 1 122 ? -27.561 32.928 69.744 1.00 43.97 122 ALA A O 1
#

Foldseek 3Di:
DDPPQQAAPQPRHGDPDAWDAAPPPRHTHHCVSQVHDPCCVVDHDHGPVRVVVVVVPPPDDDDDDDDDDDDPDDDDPPVVVVVVVVVVVVVVVVVVVVVVVPPDDDDDPPVPPDPVDPDDDD